Protein AF-A0A975HMB0-F1 (afdb_monomer_lite)

Structure (mmCIF, N/CA/C/O backbone):
data_AF-A0A975HMB0-F1
#
_entry.id   AF-A0A975HMB0-F1
#
loop_
_atom_site.group_PDB
_atom_site.id
_atom_site.type_symbol
_atom_site.label_atom_id
_atom_site.label_alt_id
_atom_site.label_comp_id
_atom_site.label_asym_id
_atom_site.label_entity_id
_atom_site.label_seq_id
_atom_site.pdbx_PDB_ins_code
_atom_site.Cartn_x
_atom_site.Cartn_y
_atom_site.Cartn_z
_atom_site.occupancy
_atom_site.B_iso_or_equiv
_atom_site.auth_seq_id
_atom_site.auth_comp_id
_atom_site.auth_asym_id
_atom_site.auth_atom_id
_atom_site.pdbx_PDB_model_num
ATOM 1 N N . MET A 1 1 ? -26.229 18.395 -17.027 1.00 37.31 1 MET A N 1
ATOM 2 C CA . MET A 1 1 ? -25.152 19.375 -16.755 1.00 37.31 1 MET A CA 1
ATOM 3 C C . MET A 1 1 ? -23.856 18.809 -17.327 1.00 37.31 1 MET A C 1
ATOM 5 O O . MET A 1 1 ? -23.370 17.817 -16.797 1.00 37.31 1 MET A O 1
ATOM 9 N N . ASN A 1 2 ? -23.347 19.354 -18.436 1.00 39.19 2 ASN A N 1
ATOM 10 C CA . ASN A 1 2 ? -22.075 18.908 -19.019 1.00 39.19 2 ASN A CA 1
ATOM 11 C C . ASN A 1 2 ? -20.927 19.376 -18.118 1.00 39.19 2 ASN A C 1
ATOM 13 O O . ASN A 1 2 ? -20.674 20.574 -18.016 1.00 39.19 2 ASN A O 1
ATOM 17 N N . LYS A 1 3 ? -20.267 18.442 -17.426 1.00 48.41 3 LYS A N 1
ATOM 18 C CA . LYS A 1 3 ? -19.065 18.743 -16.642 1.00 48.41 3 LYS A CA 1
ATOM 19 C C . LYS A 1 3 ? -17.909 19.011 -17.602 1.00 48.41 3 LYS A C 1
ATOM 21 O O . LYS A 1 3 ? -17.564 18.151 -18.407 1.00 48.41 3 LYS A O 1
ATOM 26 N N . THR A 1 4 ? -17.310 20.191 -17.500 1.00 50.84 4 THR A N 1
ATOM 27 C CA . THR A 1 4 ? -16.132 20.577 -18.278 1.00 50.84 4 THR A CA 1
ATOM 28 C C . THR A 1 4 ? -14.977 19.620 -17.980 1.00 50.84 4 THR A C 1
ATOM 30 O O . THR A 1 4 ? -14.584 19.437 -16.825 1.00 50.84 4 THR A O 1
ATOM 33 N N . ARG A 1 5 ? -14.451 18.992 -19.033 1.00 52.16 5 ARG A N 1
ATOM 34 C CA . ARG A 1 5 ? -13.259 18.140 -19.014 1.00 52.16 5 ARG A CA 1
ATOM 35 C C . ARG A 1 5 ? -12.053 18.983 -18.580 1.00 52.16 5 ARG A C 1
ATOM 37 O O . ARG A 1 5 ? -11.692 19.933 -19.263 1.00 52.16 5 ARG A O 1
ATOM 44 N N . ILE A 1 6 ? -11.443 18.648 -17.442 1.00 55.31 6 ILE A N 1
ATOM 45 C CA . ILE A 1 6 ? -10.206 19.291 -16.972 1.00 55.31 6 ILE A CA 1
ATOM 46 C C . ILE A 1 6 ? -9.046 18.405 -17.425 1.00 55.31 6 ILE A C 1
ATOM 48 O O . ILE A 1 6 ? -8.895 17.290 -16.946 1.00 55.31 6 ILE A O 1
ATOM 52 N N . GLU A 1 7 ? -8.253 18.864 -18.385 1.00 56.09 7 GLU A N 1
ATOM 53 C CA . GLU A 1 7 ? -7.015 18.188 -18.806 1.00 56.09 7 GLU A CA 1
ATOM 54 C C . GLU A 1 7 ? -5.831 18.741 -18.003 1.00 56.09 7 GLU A C 1
ATOM 56 O O . GLU A 1 7 ? -5.852 19.928 -17.650 1.00 56.09 7 GLU A O 1
ATOM 61 N N . ASN A 1 8 ? -4.801 17.930 -17.717 1.00 59.84 8 ASN A N 1
ATOM 62 C CA . ASN A 1 8 ? -3.562 18.482 -17.163 1.00 59.84 8 ASN A CA 1
ATOM 63 C C . ASN A 1 8 ? -2.875 19.296 -18.259 1.00 59.84 8 ASN A C 1
ATOM 65 O O . ASN A 1 8 ? -3.130 19.118 -19.448 1.00 59.84 8 ASN A O 1
ATOM 69 N N . ASN A 1 9 ? -1.991 20.196 -17.851 1.00 62.41 9 ASN A N 1
ATOM 70 C CA . ASN A 1 9 ? -1.304 21.072 -18.792 1.00 62.41 9 ASN A CA 1
ATOM 71 C C . ASN A 1 9 ? -0.294 20.336 -19.694 1.00 62.41 9 ASN A C 1
ATOM 73 O O . ASN A 1 9 ? 0.177 20.939 -20.648 1.00 62.41 9 ASN A O 1
ATOM 77 N N . THR A 1 10 ? 0.043 19.072 -19.417 1.00 63.16 10 THR A N 1
ATOM 78 C CA . THR A 1 10 ? 1.053 18.296 -20.151 1.00 63.16 10 THR A CA 1
ATOM 79 C C . THR A 1 10 ? 0.595 17.940 -21.564 1.00 63.16 10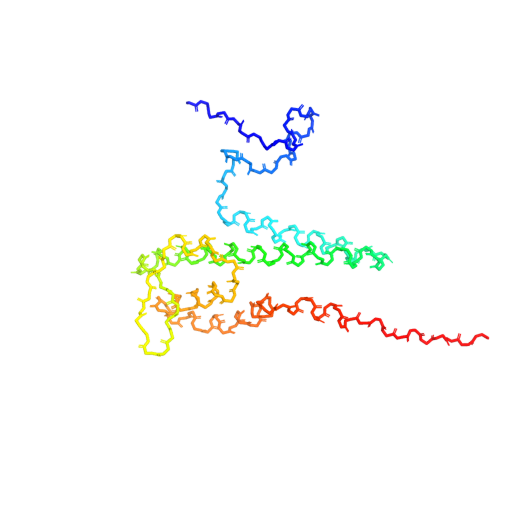 THR A C 1
ATOM 81 O O . THR A 1 10 ? 1.373 18.132 -22.490 1.00 63.16 10 THR A O 1
ATOM 84 N N . PHE A 1 11 ? -0.652 17.482 -21.757 1.00 63.66 11 PHE A N 1
ATOM 85 C CA . PHE A 1 11 ? -1.196 17.206 -23.102 1.00 63.66 11 PHE A CA 1
ATOM 86 C C . PHE A 1 11 ? -2.415 18.065 -23.471 1.00 63.66 11 PHE A C 1
ATOM 88 O O . PHE A 1 11 ? -3.167 17.727 -24.389 1.00 63.66 11 PHE A O 1
ATOM 95 N N . ARG A 1 12 ? -2.639 19.179 -22.761 1.00 62.75 12 ARG A N 1
ATOM 96 C CA . ARG A 1 12 ? -3.739 20.108 -23.054 1.00 62.75 12 ARG A CA 1
ATOM 97 C C . ARG A 1 12 ? -3.568 20.717 -24.447 1.00 62.75 12 ARG A C 1
ATOM 99 O O . ARG A 1 12 ? -2.526 21.292 -24.743 1.00 62.75 12 ARG A O 1
ATOM 106 N N . ASN A 1 13 ? -4.618 20.648 -25.268 1.00 61.69 13 ASN A N 1
ATOM 107 C CA . ASN A 1 13 ? -4.669 21.203 -26.631 1.00 61.69 13 ASN A CA 1
ATOM 108 C C . ASN A 1 13 ? -3.653 20.620 -27.633 1.00 61.69 13 ASN A C 1
ATOM 110 O O . ASN A 1 13 ? -3.385 21.256 -28.649 1.00 61.69 13 ASN A O 1
ATOM 114 N N . LEU A 1 14 ? -3.106 19.425 -27.389 1.00 64.94 14 LEU A N 1
ATOM 115 C CA . LEU A 1 14 ? -2.281 18.709 -28.368 1.00 64.94 14 LEU A CA 1
ATOM 116 C C . LEU A 1 14 ? -3.166 17.765 -29.209 1.00 64.94 14 LEU A C 1
ATOM 118 O O . LEU A 1 14 ? -3.613 16.735 -28.688 1.00 64.94 14 LEU A O 1
ATOM 122 N N . PRO A 1 15 ? -3.448 18.081 -30.494 1.00 67.94 15 PRO A N 1
ATOM 123 C CA . PRO A 1 15 ? -4.322 17.265 -31.335 1.00 67.94 15 PRO A CA 1
ATOM 124 C C . PRO A 1 15 ? -3.780 15.840 -31.476 1.00 67.94 15 PRO A C 1
ATOM 126 O O . PRO A 1 15 ? -2.621 15.647 -31.830 1.00 67.94 15 PRO A O 1
ATOM 129 N N . GLY A 1 16 ? -4.613 14.840 -31.184 1.00 70.81 16 GLY A N 1
ATOM 130 C CA . GLY A 1 16 ? -4.230 13.425 -31.260 1.00 70.81 16 GLY A CA 1
ATOM 131 C C . GLY A 1 16 ? -3.473 12.878 -30.044 1.00 70.81 16 GLY A C 1
ATOM 132 O O . GLY A 1 16 ? -3.199 11.683 -30.017 1.00 70.81 16 GLY A O 1
ATOM 133 N N . PHE A 1 17 ? -3.179 13.697 -29.025 1.00 67.12 17 PHE A N 1
ATOM 134 C CA . PHE A 1 17 ? -2.488 13.260 -27.797 1.00 67.12 17 PHE A CA 1
ATOM 135 C C . PHE A 1 17 ? -3.365 13.315 -26.546 1.00 67.12 17 PHE A C 1
ATOM 137 O O . PHE A 1 17 ? -2.974 12.872 -25.468 1.00 67.12 17 PHE A O 1
ATOM 144 N N . THR A 1 18 ? -4.590 13.807 -26.690 1.00 63.53 18 THR A N 1
ATOM 145 C CA . THR A 1 18 ? -5.565 13.944 -25.614 1.00 63.53 18 THR A CA 1
ATOM 146 C C . THR A 1 18 ? -5.886 12.627 -24.892 1.00 63.53 18 THR A C 1
ATOM 148 O O . THR A 1 18 ? -6.235 12.679 -23.709 1.00 63.53 18 THR A O 1
ATOM 151 N N . GLN A 1 19 ? -5.753 11.469 -25.558 1.00 62.91 19 GLN A N 1
ATOM 152 C CA . GLN A 1 19 ? -5.921 10.146 -24.936 1.00 62.91 19 GLN A CA 1
ATOM 153 C C . GLN A 1 19 ? -4.788 9.750 -23.974 1.00 62.91 19 GLN A C 1
ATOM 155 O O . GLN A 1 19 ? -4.974 8.841 -23.174 1.00 62.91 19 GLN A O 1
ATOM 160 N N . PHE A 1 20 ? -3.638 10.429 -24.027 1.00 62.94 20 PHE A N 1
ATOM 161 C CA . PHE A 1 20 ? -2.498 10.180 -23.137 1.00 62.94 20 PHE A CA 1
ATOM 162 C C . PHE A 1 20 ? -2.528 11.046 -21.874 1.00 62.94 20 PHE A C 1
ATOM 164 O O . PHE A 1 20 ? -1.688 10.885 -20.989 1.00 62.94 20 PHE A O 1
ATOM 171 N N . ASN A 1 21 ? -3.506 11.951 -21.751 1.00 60.44 21 ASN A N 1
ATOM 172 C CA . ASN A 1 21 ? -3.773 12.600 -20.476 1.00 60.44 21 ASN A CA 1
ATOM 173 C C . ASN A 1 21 ? -4.180 11.532 -19.457 1.00 60.44 21 ASN A C 1
ATOM 175 O O . ASN A 1 21 ? -5.208 10.872 -19.620 1.00 60.44 21 ASN A O 1
ATOM 179 N N . ALA A 1 22 ? -3.405 11.420 -18.375 1.00 58.12 22 ALA A N 1
ATOM 180 C CA . ALA A 1 22 ? -3.836 10.710 -17.178 1.00 58.12 22 ALA A CA 1
ATOM 181 C C . ALA A 1 22 ? -5.205 11.245 -16.710 1.00 58.12 22 ALA A C 1
ATOM 183 O O . ALA A 1 22 ? -5.641 12.323 -17.113 1.00 58.12 22 ALA A O 1
ATOM 184 N N . CYS A 1 23 ? -5.915 10.508 -15.861 1.00 57.94 23 CYS A N 1
ATOM 185 C CA . CYS A 1 23 ? -7.208 10.946 -15.332 1.00 57.94 23 CYS A CA 1
ATOM 186 C C . CYS A 1 23 ? -7.036 12.207 -14.461 1.00 57.94 23 CYS A C 1
ATOM 188 O O . CYS A 1 23 ? -6.700 12.118 -13.284 1.00 57.94 23 CYS A O 1
ATOM 190 N N . VAL A 1 24 ? -7.229 13.392 -15.045 1.00 51.00 24 VAL A N 1
ATOM 191 C CA . VAL A 1 24 ? -7.108 14.691 -14.361 1.00 51.00 24 VAL A CA 1
ATOM 192 C C . VAL A 1 24 ? -8.502 15.261 -14.098 1.00 51.00 24 VAL A C 1
ATOM 194 O O . VAL A 1 24 ? -9.370 15.264 -14.973 1.00 51.00 24 VAL A O 1
ATOM 197 N N . GLY A 1 25 ? -8.742 15.745 -12.879 1.00 52.06 25 GLY A N 1
ATOM 198 C CA . GLY A 1 25 ? -10.018 16.354 -12.489 1.00 52.06 25 GLY A CA 1
ATOM 199 C C . GLY A 1 25 ? -11.210 15.385 -12.520 1.00 52.06 25 GLY A C 1
ATOM 200 O O . GLY A 1 25 ? -11.162 14.300 -11.953 1.00 52.06 25 GLY A O 1
ATOM 201 N N . ASN A 1 26 ? -12.313 15.790 -13.163 1.00 45.12 26 ASN A N 1
ATOM 202 C CA . ASN A 1 26 ? -13.530 14.970 -13.301 1.00 45.12 26 ASN A CA 1
ATOM 203 C C . ASN A 1 26 ? -13.442 13.916 -14.421 1.00 45.12 26 ASN A C 1
ATOM 205 O O . ASN A 1 26 ? -14.414 13.189 -14.639 1.00 45.12 26 ASN A O 1
ATOM 209 N N . ASN A 1 27 ? -12.324 13.837 -15.149 1.00 51.19 27 ASN A N 1
ATOM 210 C CA . ASN A 1 27 ? -12.131 12.795 -16.149 1.00 51.19 27 ASN A CA 1
ATOM 211 C C . ASN A 1 27 ? -11.864 11.479 -15.435 1.00 51.19 27 ASN A C 1
ATOM 213 O O . ASN A 1 27 ? -10.735 11.191 -15.054 1.00 51.19 27 ASN A O 1
ATOM 217 N N . GLY A 1 28 ? -12.939 10.722 -15.238 1.00 51.56 28 GLY A N 1
ATOM 218 C CA . GLY A 1 28 ? -12.877 9.336 -14.819 1.00 51.56 28 GLY A CA 1
ATOM 219 C C . GLY A 1 28 ? -12.206 9.131 -13.475 1.00 51.56 28 GLY A C 1
ATOM 220 O O . GLY A 1 28 ? -11.356 8.266 -13.436 1.00 51.56 28 GLY A O 1
ATOM 221 N N . ASN A 1 29 ? -12.579 9.877 -12.417 1.00 55.12 29 ASN A N 1
ATOM 222 C CA . ASN A 1 29 ? -12.190 9.589 -11.025 1.00 55.12 29 ASN A CA 1
ATOM 223 C C . ASN A 1 29 ? -12.608 8.147 -10.676 1.00 55.12 29 ASN A C 1
ATOM 225 O O . ASN A 1 29 ? -13.738 7.930 -10.231 1.00 55.12 29 ASN A O 1
ATOM 229 N N . PRO A 1 30 ? -11.747 7.145 -10.901 1.00 65.75 30 PRO A N 1
ATOM 230 C CA . PRO A 1 30 ? -12.170 5.756 -10.968 1.00 65.75 30 PRO A CA 1
ATOM 231 C C . PRO A 1 30 ? -12.070 5.106 -9.579 1.00 65.75 30 PRO A C 1
ATOM 233 O O . PRO A 1 30 ? -12.258 3.903 -9.415 1.00 65.75 30 PRO A O 1
ATOM 236 N N . GLY A 1 31 ? -11.786 5.924 -8.558 1.00 74.81 31 GLY A N 1
ATOM 237 C CA . GLY A 1 31 ? -11.539 5.511 -7.193 1.00 74.81 31 GLY A CA 1
ATOM 238 C C . GLY A 1 31 ? -10.097 5.068 -6.948 1.00 74.81 31 GLY A C 1
ATOM 239 O O . GLY A 1 31 ? -9.325 4.752 -7.852 1.00 74.81 31 GLY A O 1
ATOM 240 N N . MET A 1 32 ? -9.754 5.017 -5.663 1.00 84.50 32 MET A N 1
ATOM 241 C CA . MET A 1 32 ? -8.424 4.670 -5.157 1.00 84.50 32 MET A CA 1
ATOM 242 C C . MET A 1 32 ? -7.927 3.298 -5.648 1.00 84.50 32 MET A C 1
ATOM 244 O O . MET A 1 32 ? -6.756 3.157 -5.976 1.00 84.50 32 MET A O 1
ATOM 248 N N . ALA A 1 33 ? -8.818 2.306 -5.764 1.00 87.00 33 ALA A N 1
ATOM 249 C CA . ALA A 1 33 ? -8.473 0.963 -6.239 1.00 87.00 33 ALA A CA 1
ATOM 250 C C . ALA A 1 33 ? -8.003 0.939 -7.701 1.00 87.00 33 ALA A C 1
ATOM 252 O O . ALA A 1 33 ? -7.073 0.211 -8.037 1.00 87.00 33 ALA A O 1
ATOM 253 N N . TYR A 1 34 ? -8.629 1.735 -8.571 1.00 85.38 34 TYR A N 1
ATOM 254 C CA . TYR A 1 34 ? -8.207 1.826 -9.967 1.00 85.38 34 TYR A CA 1
ATOM 255 C C . TYR A 1 34 ? -6.843 2.504 -10.074 1.00 85.38 34 TYR A C 1
ATOM 257 O O . TYR A 1 34 ? -5.984 2.038 -10.813 1.00 85.38 34 TYR A O 1
ATOM 265 N N . TYR A 1 35 ? -6.623 3.568 -9.294 1.00 84.12 35 TYR A N 1
ATOM 266 C CA . TYR A 1 35 ? -5.324 4.232 -9.235 1.00 84.12 35 TYR A CA 1
ATOM 267 C C . TYR A 1 35 ? -4.238 3.261 -8.760 1.00 84.12 35 TYR A C 1
ATOM 269 O O . TYR A 1 35 ? -3.248 3.076 -9.457 1.00 84.12 35 TYR A O 1
ATOM 277 N N . ALA A 1 36 ? -4.472 2.557 -7.647 1.00 89.94 36 ALA A N 1
ATOM 278 C CA . ALA A 1 36 ? -3.553 1.548 -7.121 1.00 89.94 36 ALA A CA 1
ATOM 279 C C . ALA A 1 36 ? -3.217 0.467 -8.158 1.00 89.94 36 ALA A C 1
ATOM 281 O O . ALA A 1 36 ? -2.052 0.124 -8.338 1.00 89.94 36 ALA A O 1
ATOM 282 N N . ARG A 1 37 ? -4.233 -0.033 -8.875 1.00 89.12 37 ARG A N 1
ATOM 283 C CA . ARG A 1 37 ? -4.055 -0.993 -9.969 1.00 89.12 37 ARG A CA 1
ATOM 284 C C . ARG A 1 37 ? -3.180 -0.430 -11.087 1.00 89.12 37 ARG A C 1
ATOM 286 O O . ARG A 1 37 ? -2.248 -1.108 -11.483 1.00 89.12 37 ARG A O 1
ATOM 293 N N . GLY A 1 38 ? -3.410 0.810 -11.518 1.00 90.12 38 GLY A N 1
ATOM 294 C CA . GLY A 1 38 ? -2.607 1.444 -12.566 1.00 90.12 38 GLY A CA 1
ATOM 295 C C . GLY A 1 38 ? -1.107 1.498 -12.249 1.00 90.12 38 GLY A C 1
ATOM 296 O O . GLY A 1 38 ? -0.298 1.246 -13.136 1.00 90.12 38 GLY A O 1
ATOM 297 N N . PHE A 1 39 ? -0.722 1.753 -10.991 1.00 92.25 39 PHE A N 1
ATOM 298 C CA . PHE A 1 39 ? 0.690 1.671 -10.582 1.00 92.25 39 PHE A CA 1
ATOM 299 C C . PHE A 1 39 ? 1.228 0.242 -10.651 1.00 92.25 39 PHE A C 1
ATOM 301 O O . PHE A 1 39 ? 2.329 0.029 -11.149 1.00 92.25 39 PHE A O 1
ATOM 308 N N . MET A 1 40 ? 0.465 -0.746 -10.179 1.00 92.44 40 MET A N 1
ATOM 309 C CA . MET A 1 40 ? 0.906 -2.145 -10.231 1.00 92.44 40 MET A CA 1
ATOM 310 C C . MET A 1 40 ? 1.046 -2.632 -11.678 1.00 92.44 40 MET A C 1
ATOM 312 O O . MET A 1 40 ? 2.055 -3.246 -12.014 1.00 92.44 40 MET A O 1
ATOM 316 N N . ASP A 1 41 ? 0.090 -2.295 -12.544 1.00 93.25 41 ASP A N 1
ATOM 317 C CA . ASP A 1 41 ? 0.127 -2.629 -13.968 1.00 93.25 41 ASP A CA 1
ATOM 318 C C . ASP A 1 41 ? 1.343 -1.969 -14.640 1.00 93.25 41 ASP A C 1
ATOM 320 O O . ASP A 1 41 ? 2.108 -2.638 -15.329 1.00 93.25 41 ASP A O 1
ATOM 324 N N . ALA A 1 42 ? 1.609 -0.687 -14.360 1.00 92.75 42 ALA A N 1
ATOM 325 C CA . ALA A 1 42 ? 2.795 -0.000 -14.875 1.00 92.75 42 ALA A CA 1
ATOM 326 C C . ALA A 1 42 ? 4.109 -0.655 -14.412 1.00 92.75 42 ALA A C 1
ATOM 328 O O . ALA A 1 42 ? 5.041 -0.783 -15.205 1.00 92.75 42 ALA A O 1
ATOM 329 N N . ALA A 1 43 ? 4.198 -1.095 -13.152 1.00 93.31 43 ALA A N 1
ATOM 330 C CA . ALA A 1 43 ? 5.366 -1.824 -12.660 1.00 93.31 43 ALA A CA 1
ATOM 331 C C . ALA A 1 43 ? 5.579 -3.150 -13.405 1.00 93.31 43 ALA A C 1
ATOM 333 O O . ALA A 1 43 ? 6.719 -3.485 -13.728 1.00 93.31 43 ALA A O 1
ATOM 334 N N . LEU A 1 44 ? 4.501 -3.889 -13.687 1.00 92.94 44 LEU A N 1
ATOM 335 C CA . LEU A 1 44 ? 4.558 -5.153 -14.423 1.00 92.94 44 LEU A CA 1
ATOM 336 C C . LEU A 1 44 ? 5.004 -4.945 -15.873 1.00 92.94 44 LEU A C 1
ATOM 338 O O . LEU A 1 44 ? 5.896 -5.654 -16.333 1.00 92.94 44 LEU A O 1
ATOM 342 N N . GLU A 1 45 ? 4.449 -3.949 -16.563 1.00 93.31 45 GLU A N 1
ATOM 343 C CA . GLU A 1 45 ? 4.835 -3.608 -17.938 1.00 93.31 45 GLU A CA 1
ATOM 344 C C . GLU A 1 45 ? 6.310 -3.188 -18.021 1.00 93.31 45 GLU A C 1
ATOM 346 O O . GLU A 1 45 ? 7.066 -3.682 -18.858 1.00 93.31 45 GLU A O 1
ATOM 351 N N . LEU A 1 46 ? 6.766 -2.332 -17.099 1.00 91.25 46 LEU A N 1
ATOM 352 C CA . LEU A 1 46 ? 8.176 -1.941 -17.022 1.00 91.25 46 LEU A CA 1
ATOM 353 C C . LEU A 1 46 ? 9.084 -3.133 -16.692 1.00 91.25 46 LEU A C 1
ATOM 355 O O . LEU A 1 46 ? 10.172 -3.245 -17.254 1.00 91.25 46 LEU A O 1
ATOM 359 N N . GLY A 1 47 ? 8.638 -4.040 -15.819 1.00 89.56 47 GLY A N 1
ATOM 360 C CA . GLY A 1 47 ? 9.342 -5.285 -15.515 1.00 89.56 47 GLY A CA 1
ATOM 361 C C . GLY A 1 47 ? 9.468 -6.199 -16.734 1.00 89.56 47 GLY A C 1
ATOM 362 O O . GLY A 1 47 ? 10.541 -6.745 -16.981 1.00 89.56 47 GLY A O 1
ATOM 363 N N . ALA A 1 48 ? 8.415 -6.317 -17.545 1.00 90.56 48 ALA A N 1
ATOM 364 C CA . ALA A 1 48 ? 8.448 -7.084 -18.786 1.00 90.56 48 ALA A CA 1
ATOM 365 C C . ALA A 1 48 ? 9.454 -6.499 -19.792 1.00 90.56 48 ALA A C 1
ATOM 367 O O . ALA A 1 48 ? 10.238 -7.246 -20.379 1.00 90.56 48 ALA A O 1
ATOM 368 N N . VAL A 1 49 ? 9.493 -5.169 -19.937 1.00 90.50 49 VAL A N 1
ATOM 369 C CA . VAL A 1 49 ? 10.496 -4.476 -20.764 1.00 90.50 49 VAL A CA 1
ATOM 370 C C . VAL A 1 49 ? 11.911 -4.708 -20.229 1.00 90.50 49 VAL A C 1
ATOM 372 O O . VAL A 1 49 ? 12.826 -4.982 -21.004 1.00 90.50 49 VAL A O 1
ATOM 375 N N . ALA A 1 50 ? 12.098 -4.639 -18.910 1.00 88.62 50 ALA A N 1
ATOM 376 C CA . ALA A 1 50 ? 13.389 -4.864 -18.269 1.00 88.62 50 ALA A CA 1
ATOM 377 C C . ALA A 1 50 ? 13.922 -6.286 -18.517 1.00 88.62 50 ALA A C 1
ATOM 379 O O . ALA A 1 50 ? 15.095 -6.445 -18.845 1.00 88.62 50 ALA A O 1
ATOM 380 N N . LEU A 1 51 ? 13.058 -7.306 -18.441 1.00 85.94 51 LEU A N 1
ATOM 381 C CA . LEU A 1 51 ? 13.416 -8.707 -18.707 1.00 85.94 51 LEU A CA 1
ATOM 382 C C . LEU A 1 51 ? 13.818 -8.971 -20.166 1.00 85.94 51 LEU A C 1
ATOM 384 O O . LEU A 1 51 ? 14.549 -9.920 -20.434 1.00 85.94 51 LEU A O 1
ATOM 388 N N . GLN A 1 52 ? 13.344 -8.149 -21.104 1.00 88.62 52 GLN A N 1
ATOM 389 C CA . GLN A 1 52 ? 13.682 -8.243 -22.528 1.00 88.62 52 GLN A CA 1
ATOM 390 C C . GLN A 1 52 ? 14.905 -7.393 -22.910 1.00 88.62 52 GLN A C 1
ATOM 392 O O . GLN A 1 52 ? 15.356 -7.441 -24.054 1.00 88.62 52 GLN A O 1
ATOM 397 N N . SER A 1 53 ? 15.438 -6.587 -21.988 1.00 80.75 53 SER A N 1
ATOM 398 C CA . SER A 1 53 ? 16.564 -5.699 -22.269 1.00 80.75 53 SER A CA 1
ATOM 399 C C . SER A 1 53 ? 17.891 -6.455 -22.235 1.00 80.75 53 SER A C 1
ATOM 401 O O . SER A 1 53 ? 18.303 -6.968 -21.200 1.00 80.75 53 SER A O 1
ATOM 403 N N . GLU A 1 54 ? 18.633 -6.420 -23.340 1.00 80.69 54 GLU A N 1
ATOM 404 C CA . GLU A 1 54 ? 20.031 -6.883 -23.387 1.00 80.69 54 GLU A CA 1
ATOM 405 C C . GLU A 1 54 ? 21.018 -5.844 -22.814 1.00 80.69 54 GLU A C 1
ATOM 407 O O . GLU A 1 54 ? 22.207 -6.115 -22.640 1.00 80.69 54 GLU A O 1
ATOM 412 N N . SER A 1 55 ? 20.541 -4.629 -22.515 1.00 82.00 55 SER A N 1
ATOM 413 C CA . SER A 1 55 ? 21.349 -3.535 -21.974 1.00 82.00 55 SER A CA 1
ATOM 414 C C . SER A 1 55 ? 21.239 -3.466 -20.452 1.00 82.00 55 SER A C 1
ATOM 416 O O . SER A 1 55 ? 20.172 -3.160 -19.917 1.00 82.00 55 SER A O 1
ATOM 418 N N . VAL A 1 56 ? 22.370 -3.672 -19.770 1.00 71.69 56 VAL A N 1
ATOM 419 C CA . VAL A 1 56 ? 22.497 -3.532 -18.306 1.00 71.69 56 VAL A CA 1
ATOM 420 C C . VAL A 1 56 ? 22.199 -2.100 -17.850 1.00 71.69 56 VAL A C 1
ATOM 422 O O . VAL A 1 56 ? 21.480 -1.909 -16.881 1.00 71.69 56 VAL A O 1
ATOM 425 N N . ILE A 1 57 ? 22.661 -1.090 -18.598 1.00 70.06 57 ILE A N 1
ATOM 426 C CA . ILE A 1 57 ? 22.409 0.328 -18.277 1.00 70.06 57 ILE A CA 1
ATOM 427 C C . ILE A 1 57 ? 20.900 0.615 -18.254 1.00 70.06 57 ILE A C 1
ATOM 429 O O . ILE A 1 57 ? 20.404 1.264 -17.340 1.00 70.06 57 ILE A O 1
ATOM 433 N N . ARG A 1 58 ? 20.145 0.067 -19.215 1.00 77.69 58 ARG A N 1
ATOM 434 C CA . ARG A 1 58 ? 18.681 0.209 -19.234 1.00 77.69 58 ARG A CA 1
ATOM 435 C C . ARG A 1 58 ? 18.002 -0.518 -18.074 1.00 77.69 58 ARG A C 1
ATOM 437 O O . ARG A 1 58 ? 16.969 -0.053 -17.607 1.00 77.69 58 ARG A O 1
ATOM 444 N N . LEU A 1 59 ? 18.551 -1.636 -17.602 1.00 80.00 59 LEU A N 1
ATOM 445 C CA . LEU A 1 59 ? 18.011 -2.351 -16.443 1.00 80.00 59 LEU A CA 1
ATOM 446 C C . LEU A 1 59 ? 18.165 -1.523 -15.158 1.00 80.00 59 LEU A C 1
ATOM 448 O O . LEU A 1 59 ? 17.193 -1.364 -14.416 1.00 80.00 59 LEU A O 1
ATOM 452 N N . ASP A 1 60 ? 19.348 -0.943 -14.946 1.00 83.75 60 ASP A N 1
ATOM 453 C CA . ASP A 1 60 ? 19.637 -0.072 -13.801 1.00 83.75 60 ASP A CA 1
ATOM 454 C C . ASP A 1 60 ? 18.773 1.195 -13.809 1.00 83.75 60 ASP A C 1
ATOM 456 O O . ASP A 1 60 ? 18.402 1.710 -12.759 1.00 83.75 60 ASP A O 1
ATOM 460 N N . GLU A 1 61 ? 18.404 1.704 -14.982 1.00 86.69 61 GLU A N 1
ATOM 461 C CA . GLU A 1 61 ? 17.479 2.833 -15.094 1.00 86.69 61 GLU A CA 1
ATOM 462 C C . GLU A 1 61 ? 16.026 2.427 -14.810 1.00 86.69 61 GLU A C 1
ATOM 464 O O . GLU A 1 61 ? 15.294 3.182 -14.169 1.00 86.69 61 GLU A O 1
ATOM 469 N N . LEU A 1 62 ? 15.602 1.237 -15.255 1.00 87.94 62 LEU A N 1
ATOM 470 C CA . LEU A 1 62 ? 14.223 0.752 -15.125 1.00 87.94 62 LEU A CA 1
ATOM 471 C C . LEU A 1 62 ? 13.872 0.263 -13.714 1.00 87.94 62 LEU A C 1
ATOM 473 O O . LEU A 1 62 ? 12.702 0.324 -13.326 1.00 87.94 62 LEU A O 1
ATOM 477 N N . VAL A 1 63 ? 14.846 -0.167 -12.906 1.00 86.56 63 VAL A N 1
ATOM 478 C CA . VAL A 1 63 ? 14.573 -0.640 -11.536 1.00 86.56 63 VAL A CA 1
ATOM 479 C C . VAL A 1 63 ? 13.943 0.443 -10.652 1.00 86.56 63 VAL A C 1
ATOM 481 O O . VAL A 1 63 ? 13.060 0.147 -9.841 1.00 86.56 63 VAL A O 1
ATOM 484 N N . TYR A 1 64 ? 14.338 1.708 -10.826 1.00 87.19 64 TYR A N 1
ATOM 485 C CA . TYR A 1 64 ? 13.813 2.828 -10.044 1.00 87.19 64 TYR A CA 1
ATOM 486 C C . TYR A 1 64 ? 12.322 3.094 -10.299 1.00 87.19 64 TYR A C 1
ATOM 488 O O . TYR A 1 64 ? 11.557 3.088 -9.329 1.00 87.19 64 TYR A O 1
ATOM 496 N N . PRO A 1 65 ? 11.853 3.292 -11.549 1.00 91.25 65 PRO A N 1
ATOM 497 C CA . PRO A 1 65 ? 10.433 3.467 -11.817 1.00 91.25 65 PRO A CA 1
ATOM 498 C C . PRO A 1 65 ? 9.620 2.208 -11.497 1.00 91.25 65 PRO A C 1
ATOM 500 O O . PRO A 1 65 ? 8.502 2.353 -11.008 1.00 91.25 65 PRO A O 1
ATOM 503 N N . ILE A 1 66 ? 10.147 0.988 -11.679 1.00 90.12 66 ILE A N 1
ATOM 504 C CA . ILE A 1 66 ? 9.458 -0.240 -11.232 1.00 90.12 66 ILE A CA 1
ATOM 505 C C . ILE A 1 66 ? 9.221 -0.188 -9.718 1.00 90.12 66 ILE A C 1
ATOM 507 O O . ILE A 1 66 ? 8.085 -0.301 -9.256 1.00 90.12 66 ILE A O 1
ATOM 511 N N . SER A 1 67 ? 10.281 0.055 -8.944 1.00 89.19 67 SER A N 1
ATOM 512 C CA . SER A 1 67 ? 10.224 0.105 -7.479 1.00 89.19 67 SER A CA 1
ATOM 513 C C . SER A 1 67 ? 9.291 1.206 -6.976 1.00 89.19 67 SER A C 1
ATOM 515 O O . SER A 1 67 ? 8.507 0.985 -6.051 1.00 89.19 67 SER A O 1
ATOM 517 N N . PHE A 1 68 ? 9.339 2.385 -7.603 1.00 89.56 68 PHE A N 1
ATOM 518 C CA . PHE A 1 68 ? 8.438 3.492 -7.295 1.00 89.56 68 PHE A CA 1
ATOM 519 C C . PHE A 1 68 ? 6.974 3.098 -7.505 1.00 89.56 68 PHE A C 1
ATOM 521 O O . PHE A 1 68 ? 6.147 3.310 -6.616 1.00 89.56 68 PHE A O 1
ATOM 528 N N . ASN A 1 69 ? 6.664 2.489 -8.652 1.00 92.69 69 ASN A N 1
ATOM 529 C CA . ASN A 1 69 ? 5.310 2.071 -8.984 1.00 92.69 69 ASN A CA 1
ATOM 530 C C . ASN A 1 69 ? 4.791 1.003 -8.006 1.00 92.69 69 ASN A C 1
ATOM 532 O O . ASN A 1 69 ? 3.707 1.173 -7.453 1.00 92.69 69 ASN A O 1
ATOM 536 N N . VAL A 1 70 ? 5.579 -0.033 -7.695 1.00 91.75 70 VAL A N 1
ATOM 537 C CA . VAL A 1 70 ? 5.198 -1.053 -6.696 1.00 91.75 70 VAL A CA 1
ATOM 538 C C . VAL A 1 70 ? 4.938 -0.421 -5.328 1.00 91.75 70 VAL A C 1
ATOM 540 O O . VAL A 1 70 ? 3.893 -0.664 -4.721 1.00 91.75 70 VAL A O 1
ATOM 543 N N . ARG A 1 71 ? 5.863 0.419 -4.844 1.00 91.00 71 ARG A N 1
ATOM 544 C CA . ARG A 1 71 ? 5.747 1.071 -3.532 1.00 91.00 71 ARG A CA 1
ATOM 545 C C . ARG A 1 71 ? 4.479 1.921 -3.462 1.00 91.00 71 ARG A C 1
ATOM 547 O O . ARG A 1 71 ? 3.688 1.787 -2.529 1.00 91.00 71 ARG A O 1
ATOM 554 N N . HIS A 1 72 ? 4.266 2.781 -4.452 1.00 90.81 72 HIS A N 1
ATOM 555 C CA . HIS A 1 72 ? 3.121 3.679 -4.441 1.00 90.81 72 HIS A CA 1
ATOM 556 C C . HIS A 1 72 ? 1.797 2.929 -4.641 1.00 90.81 72 HIS A C 1
ATOM 558 O O . HIS A 1 72 ? 0.836 3.182 -3.917 1.00 90.81 72 HIS A O 1
ATOM 564 N N . GLY A 1 73 ? 1.750 1.949 -5.547 1.00 92.38 73 GLY A N 1
ATOM 565 C CA . GLY A 1 73 ? 0.577 1.099 -5.748 1.00 92.38 73 GLY A CA 1
ATOM 566 C C . GLY A 1 73 ? 0.162 0.370 -4.471 1.00 92.38 73 GLY A C 1
ATOM 567 O O . GLY A 1 73 ? -1.018 0.376 -4.115 1.00 92.38 73 GLY A O 1
ATOM 568 N N . LEU A 1 74 ? 1.128 -0.187 -3.731 1.00 93.50 74 LEU A N 1
ATOM 569 C CA . LEU A 1 74 ? 0.870 -0.852 -2.455 1.00 93.50 74 LEU A CA 1
ATOM 570 C C . LEU A 1 74 ? 0.361 0.118 -1.381 1.00 93.50 74 LEU A C 1
ATOM 572 O O . LEU A 1 74 ? -0.605 -0.196 -0.689 1.00 93.50 74 LEU A O 1
ATOM 576 N N . GLU A 1 75 ? 0.954 1.309 -1.262 1.00 92.75 75 GLU A N 1
ATOM 577 C CA . GLU A 1 75 ? 0.478 2.351 -0.342 1.00 92.75 75 GLU A CA 1
ATOM 578 C C . GLU A 1 75 ? -0.997 2.697 -0.604 1.00 92.75 75 GLU A C 1
ATOM 580 O O . GLU A 1 75 ? -1.821 2.712 0.315 1.00 92.75 75 GLU A O 1
ATOM 585 N N . VAL A 1 76 ? -1.347 2.935 -1.869 1.00 92.88 76 VAL A N 1
ATOM 586 C CA . VAL A 1 76 ? -2.712 3.285 -2.274 1.00 92.88 76 VAL A CA 1
ATOM 587 C C . VAL A 1 76 ? -3.672 2.110 -2.037 1.00 92.88 76 VAL A C 1
ATOM 589 O O . VAL A 1 76 ? -4.795 2.325 -1.574 1.00 92.88 76 VAL A O 1
ATOM 592 N N . TRP A 1 77 ? -3.243 0.864 -2.270 1.00 95.25 77 TRP A N 1
ATOM 593 C CA . TRP A 1 77 ? -4.030 -0.326 -1.927 1.00 95.25 77 TRP A CA 1
ATOM 594 C C . TRP A 1 77 ? -4.288 -0.450 -0.428 1.00 95.25 77 TRP A C 1
ATOM 596 O O . TRP A 1 77 ? -5.426 -0.687 -0.028 1.00 95.25 77 TRP A O 1
ATOM 606 N N . LEU A 1 78 ? -3.277 -0.243 0.416 1.00 95.44 78 LEU A N 1
ATOM 607 C CA . LEU A 1 78 ? -3.447 -0.301 1.868 1.00 95.44 78 LEU A CA 1
ATOM 608 C C . LEU A 1 78 ? -4.404 0.784 2.366 1.00 95.44 78 LEU A C 1
ATOM 610 O O . LEU A 1 78 ? -5.290 0.490 3.170 1.00 95.44 78 LEU A O 1
ATOM 614 N N . LYS A 1 79 ? -4.304 2.009 1.832 1.00 93.81 79 LYS A N 1
ATOM 615 C CA . LYS A 1 79 ? -5.280 3.082 2.091 1.00 93.81 79 LYS A CA 1
ATOM 616 C C . LYS A 1 79 ? -6.693 2.650 1.694 1.00 93.81 79 LYS A C 1
ATOM 618 O O . LYS A 1 79 ? -7.639 2.836 2.465 1.00 93.81 79 LYS A O 1
ATOM 623 N N . HIS A 1 80 ? -6.835 2.024 0.526 1.00 94.25 80 HIS A N 1
ATOM 624 C CA . HIS A 1 80 ? -8.119 1.532 0.041 1.00 94.25 80 HIS A CA 1
ATOM 625 C C . HIS A 1 80 ? -8.695 0.457 0.966 1.00 94.25 80 HIS A C 1
ATOM 627 O O . HIS A 1 80 ? -9.861 0.540 1.351 1.00 94.25 80 HIS A O 1
ATOM 633 N N . PHE A 1 81 ? -7.894 -0.535 1.350 1.00 95.38 81 PHE A N 1
ATOM 634 C CA . PHE A 1 81 ? -8.341 -1.632 2.201 1.00 95.38 81 PHE A CA 1
ATOM 635 C C . PHE A 1 81 ? -8.665 -1.173 3.621 1.00 95.38 81 PHE A C 1
ATOM 637 O O . PHE A 1 81 ? -9.693 -1.583 4.156 1.00 95.38 81 PHE A O 1
ATOM 644 N N . LEU A 1 82 ? -7.880 -0.260 4.197 1.00 95.25 82 LEU A N 1
ATOM 645 C CA . LEU A 1 82 ? -8.218 0.406 5.458 1.00 95.25 82 LEU A CA 1
ATOM 646 C C . LEU A 1 82 ? -9.592 1.070 5.378 1.00 95.25 82 LEU A C 1
ATOM 648 O O . LEU A 1 82 ? -10.455 0.815 6.216 1.00 95.25 82 LEU A O 1
ATOM 652 N N . HIS A 1 83 ? -9.835 1.846 4.322 1.00 93.31 83 HIS A N 1
ATOM 653 C CA . HIS A 1 83 ? -11.143 2.447 4.092 1.00 93.31 83 HIS A CA 1
ATOM 654 C C . HIS A 1 83 ? -12.245 1.378 3.964 1.00 93.31 83 HIS A C 1
ATOM 656 O O . HIS A 1 83 ? -13.329 1.550 4.518 1.00 93.31 83 HIS A O 1
ATOM 662 N N . LYS A 1 84 ? -11.982 0.237 3.311 1.00 94.81 84 LYS A N 1
ATOM 663 C CA . LYS A 1 84 ? -12.939 -0.883 3.226 1.00 94.81 84 LYS A CA 1
ATOM 664 C C . LYS A 1 84 ? -13.240 -1.540 4.574 1.00 94.81 84 LYS A C 1
ATOM 666 O O . LYS A 1 84 ? -14.388 -1.920 4.798 1.00 94.81 84 LYS A O 1
ATOM 671 N N . LEU A 1 85 ? -12.279 -1.605 5.495 1.00 95.94 85 LEU A N 1
ATOM 672 C CA . LEU A 1 85 ? -12.517 -2.115 6.849 1.00 95.94 85 LEU A CA 1
ATOM 673 C C . LEU A 1 85 ? -13.534 -1.266 7.625 1.00 95.94 85 LEU A C 1
ATOM 675 O O . LEU A 1 85 ? -14.268 -1.821 8.440 1.00 95.94 85 LEU A O 1
ATOM 679 N N . SER A 1 86 ? -13.648 0.040 7.352 1.00 94.06 86 SER A N 1
ATOM 680 C CA . SER A 1 86 ? -14.673 0.895 7.983 1.00 94.06 86 SER A CA 1
ATOM 681 C C . SER A 1 86 ? -16.118 0.448 7.689 1.00 94.06 86 SER A C 1
ATOM 683 O O . SER A 1 86 ? -17.043 0.791 8.417 1.00 94.06 86 SER A O 1
ATOM 685 N N . PHE A 1 87 ? -16.338 -0.382 6.667 1.00 94.00 87 PHE A N 1
ATOM 686 C CA . PHE 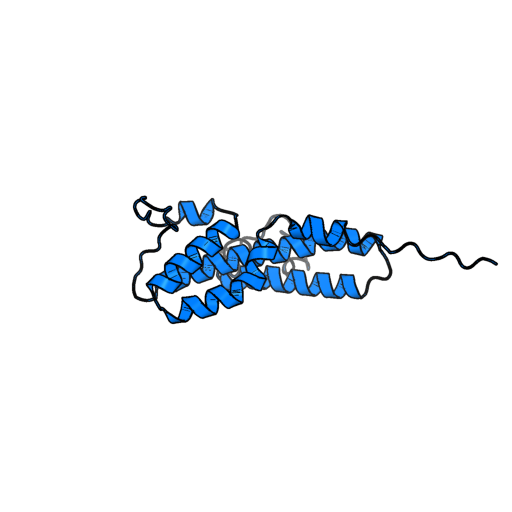A 1 87 ? -17.663 -0.935 6.369 1.00 94.00 87 PHE A CA 1
ATOM 687 C C . PHE A 1 87 ? -17.922 -2.284 7.056 1.00 94.00 87 PHE A C 1
ATOM 689 O O . PHE A 1 87 ? -19.011 -2.839 6.928 1.00 94.00 87 PHE A O 1
ATOM 696 N N . ILE A 1 88 ? -16.945 -2.827 7.789 1.00 93.25 88 ILE A N 1
ATOM 697 C CA . 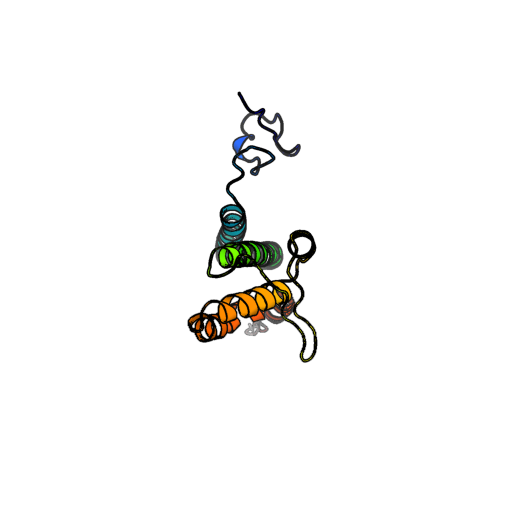ILE A 1 88 ? -17.029 -4.135 8.443 1.00 93.25 88 ILE A CA 1
ATOM 698 C C . ILE A 1 88 ? -17.068 -3.940 9.957 1.00 93.25 88 ILE A C 1
ATOM 700 O O . ILE A 1 88 ? -16.080 -3.517 10.554 1.00 93.25 88 ILE A O 1
ATOM 704 N N . ARG A 1 89 ? -18.197 -4.310 10.580 1.00 91.06 89 ARG A N 1
ATOM 705 C CA . ARG A 1 89 ? -18.499 -4.262 12.032 1.00 91.06 89 ARG A CA 1
ATOM 706 C C . ARG A 1 89 ? -18.449 -2.879 12.700 1.00 91.06 89 ARG A C 1
ATOM 708 O O . ARG A 1 89 ? -19.275 -2.619 13.566 1.00 91.06 89 ARG A O 1
ATOM 715 N N . SER A 1 90 ? -17.521 -2.002 12.327 1.00 90.62 90 SER A N 1
ATOM 716 C CA . SER A 1 90 ? -17.381 -0.646 12.856 1.00 90.62 90 SER A CA 1
ATOM 717 C C . SER A 1 90 ? -16.812 0.303 11.805 1.00 90.62 90 SER A C 1
ATOM 719 O O . SER A 1 90 ? -15.878 -0.049 11.081 1.00 90.62 90 SER A O 1
ATOM 721 N N . LYS A 1 91 ? -17.329 1.536 11.802 1.00 93.19 91 LYS A N 1
ATOM 722 C CA . LYS A 1 91 ? -16.823 2.659 11.000 1.00 93.19 91 LYS A CA 1
ATOM 723 C C . LYS A 1 91 ? -15.493 3.213 11.494 1.00 93.19 91 LYS A C 1
ATOM 725 O O . LYS A 1 91 ? -14.780 3.858 10.735 1.00 93.19 91 LYS A O 1
ATOM 730 N N . ASP A 1 92 ? -15.170 2.989 12.762 1.00 94.44 92 ASP A N 1
ATOM 731 C CA . ASP A 1 92 ? -14.018 3.615 13.391 1.00 94.44 92 ASP A CA 1
ATOM 732 C C . ASP A 1 92 ? -12.754 2.805 13.125 1.00 94.44 92 ASP A C 1
ATOM 734 O O . ASP A 1 92 ? -12.684 1.604 13.401 1.00 94.44 92 ASP A O 1
ATOM 738 N N . LEU A 1 93 ? -11.758 3.477 12.559 1.00 95.88 93 LEU A N 1
ATOM 739 C CA . LEU A 1 93 ? -10.419 2.947 12.354 1.00 95.88 93 LEU A CA 1
ATOM 740 C C . LEU A 1 93 ? -9.480 3.573 13.379 1.00 95.88 93 LEU A C 1
ATOM 742 O O . LEU A 1 93 ? -9.675 4.721 13.777 1.00 95.88 93 LEU A O 1
ATOM 746 N N . TYR A 1 94 ? -8.454 2.838 13.785 1.00 95.44 94 TYR A N 1
ATOM 747 C CA . TYR A 1 94 ? -7.514 3.290 14.807 1.00 95.44 94 TYR A CA 1
ATOM 748 C C . TYR A 1 94 ? -6.069 3.077 14.375 1.00 95.44 94 TYR A C 1
ATOM 750 O O . TYR A 1 94 ? -5.758 2.096 13.701 1.00 95.44 94 TYR A O 1
ATOM 758 N N . ALA A 1 95 ? -5.187 3.988 14.772 1.00 93.94 95 ALA A N 1
ATOM 759 C CA . ALA A 1 95 ? -3.762 3.728 14.724 1.00 93.94 95 ALA A CA 1
ATOM 760 C C . ALA A 1 95 ? -3.449 2.530 15.630 1.00 93.94 95 ALA A C 1
ATOM 762 O O . ALA A 1 95 ? -4.132 2.322 16.639 1.00 93.94 95 ALA A O 1
ATOM 763 N N . GLN A 1 96 ? -2.432 1.748 15.267 1.00 89.00 96 GLN A N 1
ATOM 764 C CA . GLN A 1 96 ? -1.907 0.729 16.169 1.00 89.00 96 GLN A CA 1
ATOM 765 C C . GLN A 1 96 ? -1.354 1.456 17.407 1.00 89.00 96 GLN A C 1
ATOM 767 O O . GLN A 1 96 ? -0.467 2.291 17.237 1.00 89.00 96 GLN A O 1
ATOM 772 N N . PRO A 1 97 ? -1.895 1.212 18.614 1.00 89.06 97 PRO A N 1
ATOM 773 C CA . PRO A 1 97 ? -1.368 1.821 19.826 1.00 89.06 97 PRO A CA 1
ATOM 774 C C . PRO A 1 97 ? -0.077 1.114 20.244 1.00 89.06 97 PRO A C 1
ATOM 776 O O . PRO A 1 97 ? 0.032 -0.109 20.109 1.00 89.06 97 PRO A O 1
ATOM 779 N N . GLU A 1 98 ? 0.863 1.866 20.806 1.00 87.12 98 GLU A N 1
ATOM 780 C CA . GLU A 1 98 ? 1.982 1.275 21.535 1.00 87.12 98 GLU A CA 1
ATOM 781 C C . GLU A 1 98 ? 1.505 0.699 22.884 1.00 87.12 98 GLU A C 1
ATOM 783 O O . GLU A 1 98 ? 0.457 1.106 23.409 1.00 87.12 98 GLU A O 1
ATOM 788 N N . PRO A 1 99 ? 2.226 -0.274 23.474 1.00 87.75 99 PRO A N 1
ATOM 789 C CA . PRO A 1 99 ? 1.854 -0.852 24.760 1.00 87.75 99 PRO A CA 1
ATOM 790 C C . PRO A 1 99 ? 1.686 0.216 25.851 1.00 87.75 99 PRO A C 1
ATOM 792 O O . PRO A 1 99 ? 2.622 0.936 26.185 1.00 87.75 99 PRO A O 1
ATOM 795 N N . GLY A 1 100 ? 0.489 0.291 26.438 1.00 87.81 100 GLY A N 1
ATOM 796 C CA . GLY A 1 100 ? 0.156 1.264 27.484 1.00 87.81 100 GLY A CA 1
ATOM 797 C C . GLY A 1 100 ? -0.429 2.586 26.975 1.00 87.81 100 GLY A C 1
ATOM 798 O O . GLY A 1 100 ? -0.879 3.388 27.792 1.00 87.81 100 GLY A O 1
ATOM 799 N N . GLU A 1 101 ? -0.497 2.803 25.660 1.00 89.62 101 GLU A N 1
ATOM 800 C CA . GLU A 1 101 ? -1.108 3.996 25.073 1.00 89.62 101 GLU A CA 1
ATOM 801 C C . GLU A 1 101 ? -2.589 3.799 24.721 1.00 89.62 101 GLU A C 1
ATOM 803 O O . GLU A 1 101 ? -3.073 2.698 24.434 1.00 89.62 101 GLU A O 1
ATOM 808 N N . ALA A 1 102 ? -3.341 4.902 24.729 1.00 88.31 102 ALA A N 1
ATOM 809 C CA . ALA A 1 102 ? -4.729 4.905 24.288 1.00 88.31 102 ALA A CA 1
ATOM 810 C C . ALA A 1 102 ? -4.826 4.760 22.760 1.00 88.31 102 ALA A C 1
ATOM 812 O O . ALA A 1 102 ? -4.008 5.287 22.008 1.00 88.31 102 ALA A O 1
ATOM 813 N N . LYS A 1 103 ? -5.887 4.099 22.280 1.00 89.25 103 LYS A N 1
ATOM 814 C CA . LYS A 1 103 ? -6.167 4.005 20.840 1.00 89.25 103 LYS A CA 1
ATOM 815 C C . LYS A 1 103 ? -6.465 5.395 20.271 1.00 89.25 103 LYS A C 1
ATOM 817 O O . LYS A 1 103 ? -7.407 6.055 20.706 1.00 89.25 103 LYS A O 1
ATOM 822 N N . ILE A 1 104 ? -5.728 5.792 19.238 1.00 93.38 104 ILE A N 1
ATOM 823 C CA . ILE A 1 104 ? -5.980 7.025 18.484 1.00 93.38 104 ILE A CA 1
ATOM 824 C C . ILE A 1 104 ? -6.832 6.681 17.265 1.00 93.38 104 ILE A C 1
ATOM 826 O O . ILE A 1 104 ? -6.472 5.803 16.484 1.00 93.38 104 ILE A O 1
ATOM 830 N N . ARG A 1 105 ? -7.973 7.352 17.089 1.00 95.19 105 ARG A N 1
ATOM 831 C CA . ARG A 1 105 ? -8.822 7.173 15.901 1.00 95.19 105 ARG A CA 1
ATOM 832 C C . ARG A 1 105 ? -8.123 7.766 14.676 1.00 95.19 105 ARG A C 1
ATOM 834 O O . ARG A 1 105 ? -7.669 8.905 14.731 1.00 95.19 105 ARG A O 1
ATOM 841 N N . LEU A 1 106 ? -8.072 7.019 13.575 1.00 94.38 106 LEU A N 1
ATOM 842 C CA . LEU A 1 106 ? -7.523 7.519 12.315 1.00 94.38 106 LEU A CA 1
ATOM 843 C C . LEU A 1 106 ? -8.448 8.585 11.732 1.00 94.38 106 LEU A C 1
ATOM 845 O O . LEU A 1 106 ? -9.646 8.354 11.559 1.00 94.38 106 LEU A O 1
ATOM 849 N N . SER A 1 107 ? -7.873 9.744 11.422 1.00 91.75 107 SER A N 1
ATOM 850 C CA . SER A 1 107 ? -8.521 10.789 10.636 1.00 91.75 107 SER A CA 1
ATOM 851 C C . SER A 1 107 ? -8.103 10.699 9.167 1.00 91.75 107 SER A C 1
ATOM 853 O O . SER A 1 107 ? -7.057 10.134 8.833 1.00 91.75 107 SER A O 1
ATOM 855 N N . ASP A 1 108 ? -8.894 11.310 8.286 1.00 87.50 108 ASP A N 1
ATOM 856 C CA . ASP A 1 108 ? -8.538 11.418 6.868 1.00 87.50 108 ASP A CA 1
ATOM 857 C C . ASP A 1 108 ? -7.220 12.191 6.669 1.00 87.50 108 ASP A C 1
ATOM 859 O O . ASP A 1 108 ? -6.432 11.834 5.797 1.00 87.50 108 ASP A O 1
ATOM 863 N N . ASP A 1 109 ? -6.923 13.188 7.514 1.00 89.38 109 ASP A N 1
ATOM 864 C CA . ASP A 1 109 ? -5.651 13.932 7.475 1.00 89.38 109 ASP A CA 1
ATOM 865 C C . ASP A 1 109 ? -4.443 13.019 7.725 1.00 89.38 109 ASP A C 1
ATOM 867 O O . ASP A 1 109 ? -3.464 13.065 6.979 1.00 89.38 109 ASP A O 1
ATOM 871 N N . MET A 1 110 ? -4.533 12.126 8.719 1.00 89.56 110 MET A N 1
ATOM 872 C CA . MET A 1 110 ? -3.483 11.136 8.982 1.00 89.56 110 MET A CA 1
ATOM 873 C C . MET A 1 110 ? -3.284 10.219 7.771 1.00 89.56 110 MET A C 1
ATOM 875 O O . MET A 1 110 ? -2.157 9.983 7.347 1.00 89.56 110 MET A O 1
ATOM 879 N N . MET A 1 111 ? -4.379 9.753 7.164 1.00 86.25 111 MET A N 1
ATOM 880 C CA . MET A 1 111 ? -4.330 8.900 5.973 1.00 86.25 111 MET A CA 1
ATOM 881 C C . MET A 1 111 ? -3.704 9.605 4.762 1.00 86.25 111 MET A C 1
ATOM 883 O O . MET A 1 111 ? -3.023 8.960 3.964 1.00 86.25 111 MET A O 1
ATOM 887 N N . VAL A 1 112 ? -3.927 10.913 4.604 1.00 84.06 112 VAL A N 1
ATOM 888 C CA . VAL A 1 112 ? -3.369 11.706 3.498 1.00 84.06 112 VAL A CA 1
ATOM 889 C C . VAL A 1 112 ? -1.887 11.996 3.710 1.00 84.06 112 VAL A C 1
ATOM 891 O O . VAL A 1 112 ? -1.111 11.828 2.775 1.00 84.06 112 VAL A O 1
ATOM 894 N N . ARG A 1 113 ? -1.490 12.412 4.917 1.00 84.81 113 ARG A N 1
ATOM 895 C CA . ARG A 1 113 ? -0.118 12.859 5.211 1.00 84.81 113 ARG A CA 1
ATOM 896 C C . ARG A 1 113 ? 0.874 11.716 5.400 1.00 84.81 113 ARG A C 1
ATOM 898 O O . ARG A 1 113 ? 2.077 11.924 5.249 1.00 84.81 113 ARG A O 1
ATOM 905 N N . THR A 1 114 ? 0.397 10.525 5.749 1.00 86.31 114 THR A N 1
ATOM 906 C CA . THR A 1 114 ? 1.249 9.342 5.849 1.00 86.31 114 THR A CA 1
ATOM 907 C C . THR A 1 114 ? 1.531 8.770 4.452 1.00 86.31 114 THR A C 1
ATOM 909 O O . THR A 1 114 ? 0.625 8.556 3.644 1.00 86.31 114 THR A O 1
ATOM 912 N N . HIS A 1 115 ? 2.811 8.496 4.190 1.00 83.88 115 HIS A N 1
ATOM 913 C CA . HIS A 1 115 ? 3.335 7.860 2.968 1.00 83.88 115 HIS A CA 1
ATOM 914 C C . HIS A 1 115 ? 4.298 6.706 3.306 1.00 83.88 115 HIS A C 1
ATOM 916 O O . HIS A 1 115 ? 5.262 6.405 2.596 1.00 83.88 115 HIS A O 1
ATOM 922 N N . ASP A 1 116 ? 4.061 6.085 4.463 1.00 88.56 116 ASP A N 1
ATOM 923 C CA . ASP A 1 116 ? 4.850 4.975 4.976 1.00 88.56 116 ASP A CA 1
ATOM 924 C C . ASP A 1 116 ? 4.006 3.696 4.975 1.00 88.56 116 ASP A C 1
ATOM 926 O O . ASP A 1 116 ? 3.034 3.559 5.723 1.00 88.56 116 ASP A O 1
ATOM 930 N N . ILE A 1 117 ? 4.396 2.749 4.121 1.00 91.25 117 ILE A N 1
ATOM 931 C CA . ILE A 1 117 ? 3.750 1.440 3.979 1.00 91.25 117 ILE A CA 1
ATOM 932 C C . ILE A 1 117 ? 3.788 0.671 5.296 1.00 91.25 117 ILE A C 1
ATOM 934 O O . ILE A 1 117 ? 2.815 -0.006 5.614 1.00 91.25 117 ILE A O 1
ATOM 938 N N . LYS A 1 118 ? 4.863 0.791 6.088 1.00 91.81 118 LYS A N 1
ATOM 939 C CA . LYS A 1 118 ? 4.983 0.091 7.373 1.00 91.81 118 LYS A CA 1
ATOM 940 C C . LYS A 1 118 ? 3.876 0.532 8.319 1.00 91.81 118 LYS A C 1
ATOM 942 O O . LYS A 1 118 ? 3.232 -0.301 8.951 1.00 91.81 118 LYS A O 1
ATOM 947 N N . ILE A 1 119 ? 3.633 1.840 8.364 1.00 92.56 119 ILE A N 1
ATOM 948 C CA . ILE A 1 119 ? 2.585 2.446 9.184 1.00 92.56 119 ILE A CA 1
ATOM 949 C C . ILE A 1 119 ? 1.201 2.023 8.676 1.00 92.56 119 ILE A C 1
ATOM 951 O O . ILE A 1 119 ? 0.371 1.575 9.465 1.00 92.56 119 ILE A O 1
ATOM 955 N N . PHE A 1 120 ? 0.951 2.085 7.364 1.00 94.56 120 PHE A N 1
ATOM 956 C CA . PHE A 1 120 ? -0.334 1.637 6.814 1.00 94.56 120 PHE A CA 1
ATOM 957 C C . PHE A 1 120 ? -0.594 0.148 7.030 1.00 94.56 120 PHE A C 1
ATOM 959 O O . PHE A 1 120 ? -1.727 -0.234 7.323 1.00 94.56 120 PHE A O 1
ATOM 966 N N . TRP A 1 121 ? 0.435 -0.689 6.916 1.00 96.00 121 TRP A N 1
ATOM 967 C CA . TRP A 1 121 ? 0.329 -2.119 7.170 1.00 96.00 121 TRP A CA 1
ATOM 968 C C . TRP A 1 121 ? 0.009 -2.403 8.637 1.00 96.00 121 TRP A C 1
ATOM 970 O O . TRP A 1 121 ? -0.936 -3.134 8.925 1.00 96.00 121 TRP A O 1
ATOM 980 N N . ALA A 1 122 ? 0.717 -1.752 9.563 1.00 95.06 122 ALA A N 1
ATOM 981 C CA . ALA A 1 122 ? 0.432 -1.796 10.996 1.00 95.06 122 ALA A CA 1
ATOM 982 C C . ALA A 1 122 ? -1.029 -1.431 11.307 1.00 95.06 122 ALA A C 1
ATOM 984 O O . ALA A 1 122 ? -1.736 -2.168 11.999 1.00 95.06 122 ALA A O 1
ATOM 985 N N . TRP A 1 123 ? -1.519 -0.329 10.735 1.00 96.25 123 TRP A N 1
ATOM 986 C CA . TRP A 1 123 ? -2.911 0.088 10.891 1.00 96.25 123 TRP A CA 1
ATOM 987 C C . TRP A 1 123 ? -3.885 -0.924 10.291 1.00 96.25 123 TRP A C 1
ATOM 989 O O . TRP A 1 123 ? -4.901 -1.234 10.915 1.00 96.25 123 TRP A O 1
ATOM 999 N N . PHE A 1 124 ? -3.608 -1.449 9.096 1.00 96.69 124 PHE A N 1
ATOM 1000 C CA . PHE A 1 124 ? -4.471 -2.436 8.452 1.00 96.69 124 PHE A CA 1
ATOM 1001 C C . PHE A 1 124 ? -4.570 -3.711 9.288 1.00 96.69 124 PHE A C 1
ATOM 1003 O O . PHE A 1 124 ? -5.683 -4.167 9.561 1.00 96.69 124 PHE A O 1
ATOM 1010 N N . ARG A 1 125 ? -3.436 -4.250 9.749 1.00 96.75 125 ARG A N 1
ATOM 1011 C CA . ARG A 1 125 ? -3.398 -5.448 10.593 1.00 96.75 125 ARG A CA 1
ATOM 1012 C C . ARG A 1 125 ? -4.202 -5.259 11.864 1.00 96.75 125 ARG A C 1
ATOM 1014 O O . ARG A 1 125 ? -5.174 -5.976 12.088 1.00 96.75 125 ARG A O 1
ATOM 1021 N N . PHE A 1 126 ? -3.895 -4.197 12.607 1.00 96.00 126 PHE A N 1
ATOM 1022 C CA . PHE A 1 126 ? -4.609 -3.871 13.832 1.00 96.00 126 PHE A CA 1
ATOM 1023 C C . PHE A 1 126 ? -6.124 -3.786 13.598 1.00 96.00 126 PHE A C 1
ATOM 1025 O O . PHE A 1 126 ? -6.910 -4.422 14.295 1.00 96.00 126 PHE A O 1
ATOM 1032 N N . ASN A 1 127 ? -6.568 -3.037 12.587 1.00 97.00 127 ASN A N 1
ATOM 1033 C CA . ASN A 1 127 ? -7.998 -2.848 12.352 1.00 97.00 127 ASN A CA 1
ATOM 1034 C C . ASN A 1 127 ? -8.707 -4.092 11.811 1.00 97.00 127 ASN A C 1
ATOM 1036 O O . ASN A 1 127 ? -9.888 -4.273 12.116 1.00 97.00 127 ASN A O 1
ATOM 1040 N N . SER A 1 128 ? -8.036 -4.903 10.995 1.00 97.31 128 SER A N 1
ATOM 1041 C CA . SER A 1 128 ? -8.611 -6.111 10.395 1.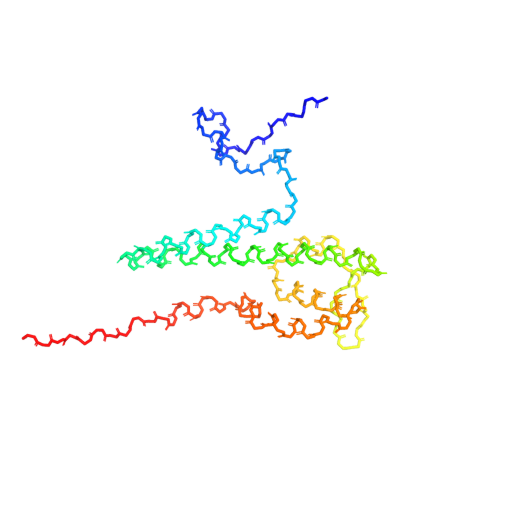00 97.31 128 SER A CA 1
ATOM 1042 C C . SER A 1 128 ? -8.781 -7.219 11.433 1.00 97.31 128 SER A C 1
ATOM 1044 O O . SER A 1 128 ? -9.860 -7.797 11.532 1.00 97.31 128 SER A O 1
ATOM 1046 N N . GLU A 1 129 ? -7.789 -7.433 12.294 1.00 96.25 129 GLU A N 1
ATOM 1047 C CA . GLU A 1 129 ? -7.814 -8.458 13.346 1.00 96.25 129 GLU A CA 1
ATOM 1048 C C . GLU A 1 129 ? -8.853 -8.157 14.430 1.00 96.25 129 GLU A C 1
ATOM 1050 O O . GLU A 1 129 ? -9.550 -9.056 14.896 1.00 96.25 129 GLU A O 1
ATOM 1055 N N . GLN A 1 130 ? -9.042 -6.879 14.779 1.00 94.25 130 GLN A N 1
ATOM 1056 C CA . GLN A 1 130 ? -10.122 -6.461 15.686 1.00 94.25 130 GLN A CA 1
ATOM 1057 C C . GLN A 1 130 ? -11.517 -6.724 15.092 1.00 94.25 130 GLN A C 1
ATOM 1059 O O . GLN A 1 130 ? -12.505 -6.814 15.823 1.00 94.25 130 GLN A O 1
ATOM 1064 N N . ARG A 1 131 ? -11.621 -6.831 13.762 1.00 94.44 131 ARG A N 1
ATOM 1065 C CA . ARG A 1 131 ? -12.882 -7.067 13.051 1.00 94.44 131 ARG A CA 1
ATOM 1066 C C . ARG A 1 131 ? -13.127 -8.533 12.763 1.00 94.44 131 ARG A C 1
ATOM 1068 O O . ARG A 1 131 ? -14.282 -8.927 12.775 1.00 94.44 131 ARG A O 1
ATOM 1075 N N . ASP A 1 132 ? -12.110 -9.341 12.504 1.00 94.38 132 ASP A N 1
ATOM 1076 C CA . ASP A 1 132 ? -12.277 -10.773 12.267 1.00 94.38 132 ASP A CA 1
ATOM 1077 C C . ASP A 1 132 ? -10.975 -11.518 12.572 1.00 94.38 132 ASP A C 1
ATOM 1079 O O . ASP A 1 132 ? -9.934 -11.232 11.984 1.00 94.38 132 ASP A O 1
ATOM 1083 N N . GLY A 1 133 ? -11.038 -12.511 13.463 1.00 94.25 133 GLY A N 1
ATOM 1084 C CA . GLY A 1 133 ? -9.861 -13.277 13.878 1.00 94.25 133 GLY A CA 1
ATOM 1085 C C . GLY A 1 133 ? -9.199 -14.064 12.743 1.00 94.25 133 GLY A C 1
ATOM 1086 O O . GLY A 1 133 ? -8.017 -14.378 12.837 1.00 94.25 133 GLY A O 1
ATOM 1087 N N . ARG A 1 134 ? -9.904 -14.337 11.634 1.00 95.69 134 ARG A N 1
ATOM 1088 C CA . ARG A 1 134 ? -9.302 -14.968 10.445 1.00 95.69 134 ARG A CA 1
ATOM 1089 C C . ARG A 1 134 ? -8.206 -14.104 9.821 1.00 95.69 134 ARG A C 1
ATOM 1091 O O . ARG A 1 134 ? -7.313 -14.653 9.178 1.00 95.69 134 ARG A O 1
ATOM 1098 N N . PHE A 1 135 ? -8.251 -12.783 10.023 1.00 96.12 135 PHE A N 1
ATOM 1099 C CA . PHE A 1 135 ? -7.210 -11.887 9.529 1.00 96.12 135 PHE A CA 1
ATOM 1100 C C . PHE A 1 135 ? -5.864 -12.095 10.214 1.00 96.12 135 PHE A C 1
ATOM 1102 O O . PHE A 1 135 ? -4.874 -11.820 9.561 1.00 96.12 135 PHE A O 1
ATOM 1109 N N . LEU A 1 136 ? -5.788 -12.650 11.430 1.00 96.69 136 LEU A N 1
ATOM 1110 C CA . LEU A 1 136 ? -4.499 -12.943 12.080 1.00 96.69 136 LEU A CA 1
ATOM 1111 C C . LEU A 1 136 ? -3.615 -13.807 11.170 1.00 96.69 136 LEU A C 1
ATOM 1113 O O . LEU A 1 136 ? -2.547 -13.386 10.739 1.00 96.69 136 LEU A O 1
ATOM 1117 N N . LYS A 1 137 ? -4.137 -14.971 10.767 1.00 96.75 137 LYS A N 1
ATOM 1118 C CA . LYS A 1 137 ? -3.416 -15.909 9.898 1.00 96.75 137 LYS A CA 1
ATOM 1119 C C . LYS A 1 137 ? -3.160 -15.341 8.499 1.00 96.75 137 LYS A C 1
ATOM 1121 O O . LYS A 1 137 ? -2.107 -15.583 7.921 1.00 96.75 137 LYS A O 1
ATOM 1126 N N . ILE A 1 138 ? -4.124 -14.611 7.932 1.00 96.31 138 ILE A N 1
ATOM 1127 C CA . ILE A 1 138 ? -3.964 -13.999 6.601 1.00 96.31 138 ILE A CA 1
ATOM 1128 C C . ILE A 1 138 ? -2.870 -12.928 6.641 1.00 96.31 138 ILE A C 1
ATOM 1130 O O . ILE A 1 138 ? -2.028 -12.872 5.752 1.00 96.31 138 ILE A O 1
ATOM 1134 N N . ASN A 1 139 ? -2.858 -12.094 7.677 1.00 96.69 139 ASN A N 1
ATOM 1135 C CA . ASN A 1 139 ? -1.879 -11.033 7.837 1.00 96.69 139 ASN A CA 1
ATOM 1136 C C . ASN A 1 139 ? -0.474 -11.599 8.069 1.00 96.69 139 ASN A C 1
ATOM 1138 O O . ASN A 1 139 ? 0.468 -11.098 7.470 1.00 96.69 139 ASN A O 1
ATOM 1142 N N . GLU A 1 140 ? -0.334 -12.665 8.862 1.00 95.69 140 GLU A N 1
ATOM 1143 C CA . GLU A 1 140 ? 0.937 -13.389 9.019 1.00 95.69 140 GLU A CA 1
ATOM 1144 C C . GLU A 1 140 ? 1.484 -13.895 7.676 1.00 95.69 140 GLU A C 1
ATOM 1146 O O . GLU A 1 140 ? 2.676 -13.780 7.412 1.00 95.69 140 GLU A O 1
ATOM 1151 N N . GLN A 1 141 ? 0.623 -14.410 6.792 1.00 94.94 141 GLN A N 1
ATOM 1152 C CA . GLN A 1 141 ? 1.036 -14.833 5.447 1.00 94.94 141 GLN A CA 1
ATOM 1153 C C . GLN A 1 141 ? 1.432 -13.648 4.558 1.00 94.94 141 GLN A C 1
ATOM 1155 O O . GLN A 1 141 ? 2.325 -13.761 3.725 1.00 94.94 141 GLN A O 1
ATOM 1160 N N . LEU A 1 142 ? 0.766 -12.504 4.717 1.00 93.94 142 LEU A N 1
ATOM 1161 C CA . LEU A 1 142 ? 1.045 -11.305 3.929 1.00 93.94 142 LEU A CA 1
ATOM 1162 C C . LEU A 1 142 ? 2.293 -10.544 4.396 1.00 93.94 142 LEU A C 1
ATOM 1164 O O . LEU A 1 142 ? 2.866 -9.798 3.599 1.00 93.94 142 LEU A O 1
ATOM 1168 N N . ASP A 1 143 ? 2.744 -10.748 5.637 1.00 92.81 143 ASP A N 1
ATOM 1169 C CA . ASP A 1 143 ? 3.976 -10.148 6.161 1.00 92.81 143 ASP A CA 1
ATOM 1170 C C . ASP A 1 143 ? 5.188 -10.465 5.268 1.00 92.81 143 ASP A C 1
ATOM 1172 O O . ASP A 1 143 ? 6.000 -9.571 5.018 1.00 92.81 143 ASP A O 1
ATOM 1176 N N . GLU A 1 144 ? 5.272 -11.687 4.725 1.00 89.56 144 GLU A N 1
ATOM 1177 C CA . GLU A 1 144 ? 6.344 -12.118 3.812 1.00 89.56 144 GLU A CA 1
ATOM 1178 C C . GLU A 1 144 ? 6.464 -11.213 2.577 1.00 89.56 144 GLU A C 1
ATOM 1180 O O . GLU A 1 144 ? 7.565 -10.972 2.090 1.00 89.56 144 GLU A O 1
ATOM 1185 N N . TYR A 1 145 ? 5.350 -10.659 2.097 1.00 89.06 145 TYR A N 1
ATOM 1186 C CA . TYR A 1 145 ? 5.322 -9.834 0.889 1.00 89.06 145 TYR A CA 1
ATOM 1187 C C . TYR A 1 145 ? 5.364 -8.337 1.195 1.00 89.06 145 TYR A C 1
ATOM 1189 O O . TYR A 1 145 ? 5.989 -7.570 0.464 1.00 89.06 145 TYR A O 1
ATOM 1197 N N . VAL A 1 146 ? 4.705 -7.895 2.269 1.00 88.50 146 VAL A N 1
ATOM 1198 C CA . VAL A 1 146 ? 4.583 -6.466 2.587 1.00 88.50 146 VAL A CA 1
ATOM 1199 C C . VAL A 1 146 ? 5.837 -5.943 3.286 1.00 88.50 146 VAL A C 1
ATOM 1201 O O . VAL A 1 146 ? 6.327 -4.867 2.937 1.00 88.50 146 VAL A O 1
ATOM 1204 N N . LEU A 1 147 ? 6.396 -6.685 4.249 1.00 87.25 147 LEU A N 1
ATOM 1205 C CA . LEU A 1 147 ? 7.525 -6.206 5.054 1.00 87.25 147 LEU A CA 1
ATOM 1206 C C . LEU A 1 147 ? 8.795 -5.930 4.231 1.00 87.25 147 LEU A C 1
ATOM 1208 O O . LEU A 1 147 ? 9.401 -4.877 4.461 1.00 87.25 147 LEU A O 1
ATOM 1212 N N . PRO A 1 148 ? 9.190 -6.755 3.240 1.00 85.06 148 PRO A N 1
ATOM 1213 C CA . PRO A 1 148 ? 10.362 -6.453 2.416 1.00 85.06 148 PRO A CA 1
ATOM 1214 C C . PRO A 1 148 ? 10.246 -5.132 1.646 1.00 85.06 148 PRO A C 1
ATOM 1216 O O . PRO A 1 148 ? 11.239 -4.428 1.482 1.00 85.06 148 PRO A O 1
ATOM 1219 N N . ILE A 1 149 ? 9.030 -4.760 1.230 1.00 80.81 149 ILE A N 1
ATOM 1220 C CA . ILE A 1 149 ? 8.744 -3.515 0.496 1.00 80.81 149 ILE A CA 1
ATOM 1221 C C . ILE A 1 149 ? 8.786 -2.294 1.437 1.00 80.81 149 ILE A C 1
ATOM 1223 O O . ILE A 1 149 ? 9.024 -1.165 1.001 1.00 80.81 149 ILE A O 1
ATOM 1227 N N . THR A 1 150 ? 8.560 -2.506 2.739 1.00 73.44 150 THR A N 1
ATOM 1228 C CA . THR A 1 150 ? 8.590 -1.439 3.756 1.00 73.44 150 THR A CA 1
ATOM 1229 C C . THR A 1 150 ? 10.005 -1.018 4.133 1.00 73.44 150 THR A C 1
ATOM 1231 O O . THR A 1 150 ? 10.240 0.145 4.462 1.00 73.44 150 THR A O 1
ATOM 1234 N N . LEU A 1 151 ? 10.956 -1.950 4.065 1.00 56.56 151 LEU A N 1
ATOM 1235 C CA . LEU A 1 151 ? 12.367 -1.644 4.208 1.00 56.56 151 LEU A CA 1
ATOM 1236 C C . LEU A 1 151 ? 12.809 -0.863 2.967 1.00 56.56 151 LEU A C 1
ATOM 1238 O O . LEU A 1 151 ? 12.396 -1.165 1.849 1.00 56.56 151 LEU A O 1
ATOM 1242 N N . ASN A 1 152 ? 13.754 0.062 3.119 1.00 52.50 152 ASN A N 1
ATOM 1243 C CA . ASN A 1 152 ? 14.511 0.627 1.992 1.00 52.50 152 ASN A CA 1
ATOM 1244 C C . ASN A 1 152 ? 15.305 -0.457 1.207 1.00 52.50 152 ASN A C 1
ATOM 1246 O O . ASN A 1 152 ? 16.219 -0.138 0.463 1.00 52.50 152 ASN A O 1
ATOM 1250 N N . ALA A 1 153 ? 14.998 -1.747 1.376 1.00 42.34 153 ALA A N 1
ATOM 1251 C CA . ALA A 1 153 ? 15.738 -2.903 0.903 1.00 42.34 153 ALA A CA 1
ATOM 1252 C C . ALA A 1 153 ? 15.547 -3.215 -0.584 1.00 42.34 153 ALA A C 1
ATOM 1254 O O . ALA A 1 153 ? 16.397 -3.908 -1.126 1.00 42.34 153 ALA A O 1
ATOM 1255 N N . LEU A 1 154 ? 14.555 -2.645 -1.287 1.00 47.03 154 LEU A N 1
ATOM 1256 C CA . LEU A 1 154 ? 14.610 -2.654 -2.759 1.00 47.03 154 LEU A CA 1
ATOM 1257 C C . LEU A 1 154 ? 15.913 -2.007 -3.264 1.00 47.03 154 LEU A C 1
ATOM 1259 O O . LEU A 1 154 ? 16.463 -2.464 -4.258 1.00 47.03 154 LEU A O 1
ATOM 1263 N N . TRP A 1 155 ? 16.477 -1.037 -2.528 1.00 44.38 155 TRP A N 1
ATOM 1264 C CA . TRP A 1 155 ? 17.815 -0.517 -2.817 1.00 44.38 155 TRP A CA 1
ATOM 1265 C C . TRP A 1 155 ? 18.931 -1.514 -2.487 1.00 44.38 155 TRP A C 1
ATOM 1267 O O . TRP A 1 155 ? 19.820 -1.703 -3.305 1.00 44.38 155 TRP A O 1
ATOM 1277 N N . LEU A 1 156 ? 18.917 -2.173 -1.323 1.00 38.00 156 LEU A N 1
ATOM 1278 C CA . LEU A 1 156 ? 20.011 -3.078 -0.935 1.00 38.00 156 LEU A CA 1
ATOM 1279 C C . LEU A 1 156 ? 20.025 -4.386 -1.735 1.00 38.00 156 LEU A C 1
ATOM 1281 O O . LEU A 1 156 ? 21.102 -4.857 -2.081 1.00 38.00 156 LEU A O 1
ATOM 1285 N N . SER A 1 157 ? 18.870 -4.958 -2.069 1.00 42.00 157 SER A N 1
ATOM 1286 C CA . SER A 1 157 ? 18.793 -6.217 -2.818 1.00 42.00 157 SER A CA 1
ATOM 1287 C C . SER A 1 157 ? 19.190 -6.058 -4.288 1.00 42.00 157 SER A C 1
ATOM 1289 O O . SER A 1 157 ? 19.811 -6.963 -4.833 1.00 42.00 157 SER A O 1
ATOM 1291 N N . PHE A 1 158 ? 18.905 -4.911 -4.920 1.00 42.53 158 PHE A N 1
ATOM 1292 C CA . PHE A 1 158 ? 19.352 -4.639 -6.293 1.00 42.53 158 PHE A CA 1
ATOM 1293 C C . PHE A 1 158 ? 20.797 -4.125 -6.366 1.00 42.53 158 PHE A C 1
ATOM 1295 O O . PHE A 1 158 ? 21.529 -4.521 -7.264 1.00 42.53 158 PHE A O 1
ATOM 1302 N N . VAL A 1 159 ? 21.260 -3.330 -5.392 1.00 43.25 159 VAL A N 1
ATOM 1303 C CA . VAL A 1 159 ? 22.667 -2.878 -5.326 1.00 43.25 159 VAL A CA 1
ATOM 1304 C C . VAL A 1 159 ? 23.633 -4.023 -4.959 1.00 43.25 159 VAL A C 1
ATOM 1306 O O . VAL A 1 159 ? 24.817 -3.958 -5.293 1.00 43.25 159 VAL A O 1
ATOM 1309 N N . LEU A 1 160 ? 23.154 -5.090 -4.303 1.00 36.31 160 LEU A N 1
ATOM 1310 C CA . LEU A 1 160 ? 23.955 -6.279 -3.967 1.00 36.31 160 LEU A CA 1
ATOM 1311 C C . LEU A 1 160 ? 23.924 -7.392 -5.024 1.00 36.31 160 LEU A C 1
ATOM 1313 O O . LEU A 1 160 ? 24.711 -8.332 -4.907 1.00 36.31 160 LEU A O 1
ATOM 1317 N N . LEU A 1 161 ? 23.127 -7.270 -6.091 1.00 40.88 161 LEU A N 1
ATOM 1318 C CA . LEU A 1 161 ? 23.316 -8.058 -7.314 1.00 40.88 161 LEU A CA 1
ATOM 1319 C C . LEU A 1 161 ? 24.513 -7.494 -8.095 1.00 40.88 161 LEU A C 1
ATOM 1321 O O . LEU A 1 161 ? 24.386 -6.994 -9.210 1.00 40.88 161 LEU A O 1
ATOM 1325 N N . LYS A 1 162 ? 25.709 -7.553 -7.497 1.00 38.19 162 LYS A N 1
ATOM 1326 C CA . LYS A 1 162 ? 26.936 -7.388 -8.274 1.00 38.19 162 LYS A CA 1
ATOM 1327 C C . LYS A 1 162 ? 26.996 -8.526 -9.297 1.00 38.19 162 LYS A C 1
ATOM 1329 O O . LYS A 1 162 ? 26.744 -9.670 -8.917 1.00 38.19 162 LYS A O 1
ATOM 1334 N N . PRO A 1 163 ? 27.360 -8.262 -10.561 1.00 41.59 163 PRO A N 1
ATOM 1335 C CA . PRO A 1 163 ? 27.693 -9.343 -11.469 1.00 41.59 163 PRO A CA 1
ATOM 1336 C C . PRO A 1 163 ? 28.875 -10.115 -10.872 1.00 41.59 163 PRO A C 1
ATOM 1338 O O . PRO A 1 163 ? 29.907 -9.520 -10.551 1.00 41.59 163 PRO A O 1
ATOM 1341 N N . GLU A 1 164 ? 28.714 -11.429 -10.706 1.00 46.19 164 GLU A N 1
ATOM 1342 C CA . GLU A 1 164 ? 29.838 -12.357 -10.546 1.00 46.19 164 GLU A CA 1
ATOM 1343 C C . GLU A 1 164 ? 30.915 -11.989 -11.585 1.00 46.19 164 GLU A C 1
ATOM 1345 O O . GLU A 1 164 ? 30.576 -11.758 -12.757 1.00 46.19 164 GLU A O 1
ATOM 1350 N N . PRO A 1 165 ? 32.197 -11.867 -11.19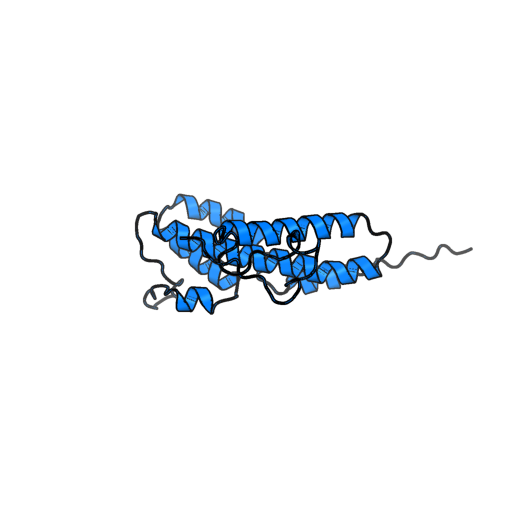8 1.00 41.03 165 PRO A N 1
ATOM 1351 C CA . PRO A 1 165 ? 33.243 -11.570 -12.159 1.00 41.03 165 PRO A CA 1
ATOM 1352 C C . PRO A 1 165 ? 33.262 -12.687 -13.203 1.00 41.03 165 PRO A C 1
ATOM 1354 O O . PRO A 1 165 ? 33.514 -13.845 -12.876 1.00 41.03 165 PRO A O 1
ATOM 1357 N N . ARG A 1 166 ? 32.998 -12.342 -14.472 1.00 47.38 166 ARG A N 1
ATOM 1358 C CA . ARG A 1 166 ? 33.237 -13.264 -15.586 1.00 47.38 166 ARG A CA 1
ATOM 1359 C C . ARG A 1 166 ? 34.695 -13.688 -15.497 1.00 47.38 166 ARG A C 1
ATOM 1361 O O . ARG A 1 166 ? 35.586 -12.853 -15.660 1.00 47.38 166 ARG A O 1
ATOM 1368 N N . THR A 1 167 ? 34.928 -14.970 -15.239 1.00 42.75 167 THR A N 1
ATOM 1369 C CA . THR A 1 167 ? 36.206 -15.614 -15.504 1.00 42.75 167 THR A CA 1
ATOM 1370 C C . THR A 1 167 ? 36.549 -15.318 -16.955 1.00 42.75 167 THR A C 1
ATOM 1372 O O . THR A 1 167 ? 35.910 -15.804 -17.884 1.00 42.75 167 THR A O 1
ATOM 1375 N N . THR A 1 168 ? 37.524 -14.439 -17.155 1.00 42.62 168 THR A N 1
ATOM 1376 C CA . THR A 1 168 ? 38.217 -14.328 -18.428 1.00 42.62 168 THR A CA 1
ATOM 1377 C C . THR A 1 168 ? 38.950 -15.645 -18.620 1.00 42.62 168 THR A C 1
ATOM 1379 O O . THR A 1 168 ? 40.016 -15.854 -18.033 1.00 42.62 168 THR A O 1
ATOM 1382 N N . ASP A 1 169 ? 38.353 -16.548 -19.392 1.00 43.66 169 ASP A N 1
ATOM 1383 C CA . ASP A 1 169 ? 39.094 -17.645 -19.985 1.00 43.66 169 ASP A CA 1
ATOM 1384 C C . ASP A 1 169 ? 40.213 -17.039 -20.831 1.00 43.66 169 ASP A C 1
ATOM 1386 O O . ASP A 1 169 ? 39.999 -16.205 -21.714 1.00 43.66 169 ASP A O 1
ATOM 1390 N N . LYS A 1 170 ? 41.432 -17.406 -20.446 1.00 44.19 170 LYS A N 1
ATOM 1391 C CA . LYS A 1 170 ? 42.674 -17.052 -21.117 1.00 44.19 170 LYS A CA 1
ATOM 1392 C C . LYS A 1 17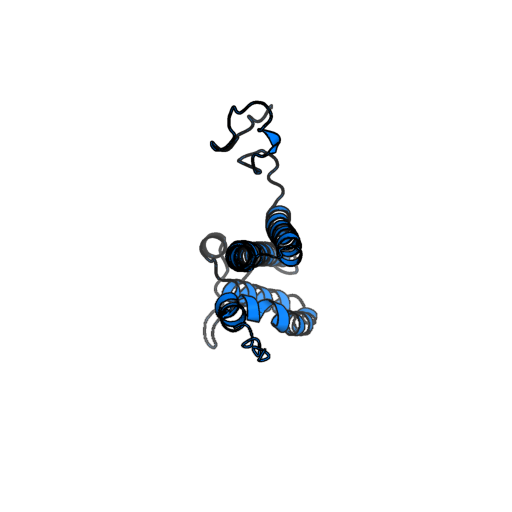0 ? 42.640 -17.650 -22.525 1.00 44.19 170 LYS A C 1
ATOM 1394 O O . LYS A 1 170 ? 42.502 -18.865 -22.656 1.00 44.19 170 LYS A O 1
ATOM 1399 N N . LEU A 1 171 ? 42.790 -16.799 -23.537 1.00 43.91 171 LEU A N 1
ATOM 1400 C CA . LEU A 1 171 ? 43.357 -17.178 -24.833 1.00 43.91 171 LEU A CA 1
ATOM 1401 C C . LEU A 1 171 ? 44.878 -17.029 -24.762 1.00 43.91 171 LEU A C 1
ATOM 1403 O O . LEU A 1 171 ? 45.331 -16.045 -24.130 1.00 43.91 171 LEU A O 1
#

Foldseek 3Di:
DDDDQDFPPPCPPPPPCSVVGDQPDPRCPVDLLVVLVVLQVVLVVLVVVLVVDPDPVSVVVSLVSSLVSNLQSLLSVLLVLQCVLCVFPHVWFWFQDDVPDDTHTDDVVNSVPDSQLVRSLNRNLVSVCVRPVVSVVVSVVCCVPSVCSRPPCSVVVVVPPDPDPPPPDDD

Sequence (171 aa):
MNKTRIENNTFRNLPGFTQFNACVGNNGNPGMAYYARGFMDAALELGAVALQSESVIRLDELVYPISFNVRHGLEVWLKHFLHKLSFIRSKDLYAQPEPGEAKIRLSDDMMVRTHDIKIFWAWFRFNSEQRDGRFLKINEQLDEYVLPITLNALWLSFVLLKPEPRTTDKL

Organism: NCBI:txid882626

Radius of gyration: 21.07 Å; chains: 1; bounding box: 68×39×59 Å

Secondary structure (DSSP, 8-state):
--PPP---TTTTT-TTTGGGS---TTS----HHHHHHHHHHHHHHHHHHHHT---HHHHHHHHHHHHHHHHHHHHHHHHHHHHHHTTSS-S--BPPPPTTPPPPBPPHHHHHH---HHHHHHHHHHHHHTT-THHHHHHHHHHHHHHHHHSTHHHHHHHT-----------

pLDDT: mean 78.88, std 19.0, range [36.31, 97.31]